Protein AF-A0A7Y2H7X2-F1 (afdb_monomer_lite)

Structure (mmCIF, N/CA/C/O backbone):
data_AF-A0A7Y2H7X2-F1
#
_entry.id   AF-A0A7Y2H7X2-F1
#
loop_
_atom_site.group_PDB
_atom_site.id
_atom_site.type_symbol
_atom_site.label_atom_id
_atom_site.label_alt_id
_atom_site.label_comp_id
_atom_site.label_asym_id
_atom_site.label_entity_id
_atom_site.label_seq_id
_atom_site.pdbx_PDB_ins_code
_atom_site.Cartn_x
_atom_site.Cartn_y
_atom_site.Cartn_z
_atom_site.occupancy
_atom_site.B_iso_or_equiv
_atom_site.auth_seq_id
_atom_site.auth_comp_id
_atom_site.auth_asym_id
_atom_site.auth_atom_id
_atom_site.pdbx_PDB_model_num
ATOM 1 N N . MET A 1 1 ? 36.288 7.570 -24.653 1.00 54.38 1 MET A N 1
ATOM 2 C CA . MET A 1 1 ? 35.046 7.855 -25.402 1.00 54.38 1 MET A CA 1
ATOM 3 C C . MET A 1 1 ? 33.912 7.172 -24.669 1.00 54.38 1 MET A C 1
ATOM 5 O O . MET A 1 1 ? 34.041 5.986 -24.395 1.00 54.38 1 MET A O 1
ATOM 9 N N . ILE A 1 2 ? 32.873 7.907 -24.274 1.00 62.81 2 ILE A N 1
ATOM 10 C CA . ILE A 1 2 ? 31.692 7.297 -23.655 1.00 62.81 2 ILE A CA 1
ATOM 11 C C . ILE A 1 2 ? 30.899 6.630 -24.781 1.00 62.81 2 ILE A C 1
ATOM 13 O O . ILE A 1 2 ? 30.540 7.281 -25.759 1.00 62.81 2 ILE A O 1
ATOM 17 N N . ASN A 1 3 ? 30.729 5.312 -24.670 1.00 69.38 3 ASN A N 1
ATOM 18 C CA . ASN A 1 3 ? 29.937 4.499 -25.586 1.00 69.38 3 ASN A CA 1
ATOM 19 C C . ASN A 1 3 ? 28.493 5.014 -25.663 1.00 69.38 3 ASN A C 1
ATOM 21 O O . ASN A 1 3 ? 27.946 5.491 -24.673 1.00 69.38 3 ASN A O 1
ATOM 25 N N . ASN A 1 4 ? 27.877 4.867 -26.836 1.00 83.50 4 ASN A N 1
ATOM 26 C CA . ASN A 1 4 ? 26.501 5.267 -27.137 1.00 83.50 4 ASN A CA 1
ATOM 27 C C . ASN A 1 4 ? 25.495 4.559 -26.196 1.00 83.50 4 ASN A C 1
ATOM 29 O O . ASN A 1 4 ? 25.072 3.430 -26.464 1.00 83.50 4 ASN A O 1
ATOM 33 N N . ILE A 1 5 ? 25.123 5.194 -25.079 1.00 87.12 5 ILE A N 1
ATOM 34 C CA . ILE A 1 5 ? 24.051 4.719 -24.193 1.00 87.12 5 ILE A CA 1
ATOM 35 C C . ILE A 1 5 ? 22.725 4.944 -24.917 1.00 87.12 5 ILE A C 1
ATOM 37 O O . ILE A 1 5 ? 22.405 6.067 -25.294 1.00 87.12 5 ILE A O 1
ATOM 41 N N . ARG A 1 6 ? 21.966 3.867 -25.139 1.00 88.31 6 ARG A N 1
ATOM 42 C CA . ARG A 1 6 ? 20.695 3.922 -25.883 1.00 88.31 6 ARG A CA 1
ATOM 43 C C . ARG A 1 6 ? 19.478 4.112 -24.987 1.00 88.31 6 ARG A C 1
ATOM 45 O O . ARG A 1 6 ? 18.571 4.831 -25.373 1.00 88.31 6 ARG A O 1
ATOM 52 N N . ASN A 1 7 ? 19.470 3.475 -23.818 1.00 90.38 7 ASN A N 1
ATOM 53 C CA . ASN A 1 7 ? 18.357 3.509 -22.875 1.00 90.38 7 ASN A CA 1
ATOM 54 C C . ASN A 1 7 ? 18.901 3.701 -21.462 1.00 90.38 7 ASN A C 1
ATOM 56 O O . ASN A 1 7 ? 19.929 3.115 -21.115 1.00 90.38 7 ASN A O 1
ATOM 60 N N . ILE A 1 8 ? 18.183 4.479 -20.662 1.00 88.44 8 ILE A N 1
ATOM 61 C CA . ILE A 1 8 ? 18.425 4.639 -19.232 1.00 88.44 8 ILE A CA 1
ATOM 62 C C . ILE A 1 8 ? 17.089 4.387 -18.540 1.00 88.44 8 ILE A C 1
ATOM 64 O O . ILE A 1 8 ? 16.067 4.914 -18.974 1.00 88.44 8 ILE A O 1
ATOM 68 N N . ILE A 1 9 ? 17.105 3.542 -17.515 1.00 88.94 9 ILE A N 1
ATOM 69 C CA . ILE A 1 9 ? 15.932 3.174 -16.726 1.00 88.94 9 ILE A CA 1
ATOM 70 C C . ILE A 1 9 ? 16.231 3.585 -15.292 1.00 88.94 9 ILE A C 1
ATOM 72 O O . ILE A 1 9 ? 17.310 3.283 -14.780 1.00 88.94 9 ILE A O 1
ATOM 76 N N . PHE A 1 10 ? 15.280 4.273 -14.677 1.00 89.25 10 PHE A N 1
ATOM 77 C CA . PHE A 1 10 ? 15.305 4.622 -13.267 1.00 89.25 10 PHE A CA 1
ATOM 78 C C . PHE A 1 10 ? 14.051 4.067 -12.615 1.00 89.25 10 PHE A C 1
ATOM 80 O O . PHE A 1 10 ? 13.001 3.987 -13.256 1.00 89.25 10 PHE A O 1
ATOM 87 N N . ASP A 1 11 ? 14.184 3.719 -11.345 1.00 87.50 11 ASP A N 1
ATOM 88 C CA . ASP A 1 11 ? 13.031 3.606 -10.469 1.00 87.50 11 ASP A CA 1
ATOM 89 C C . ASP A 1 11 ? 12.427 5.003 -10.217 1.00 87.50 11 ASP A C 1
ATOM 91 O O . ASP A 1 11 ? 13.094 6.026 -10.413 1.00 87.50 11 ASP A O 1
ATOM 95 N N . LEU A 1 12 ? 11.149 5.057 -9.847 1.00 87.50 12 LEU A N 1
ATOM 96 C CA . LEU A 1 12 ? 10.415 6.306 -9.645 1.00 87.50 12 LEU A CA 1
ATOM 97 C C . LEU A 1 12 ? 10.405 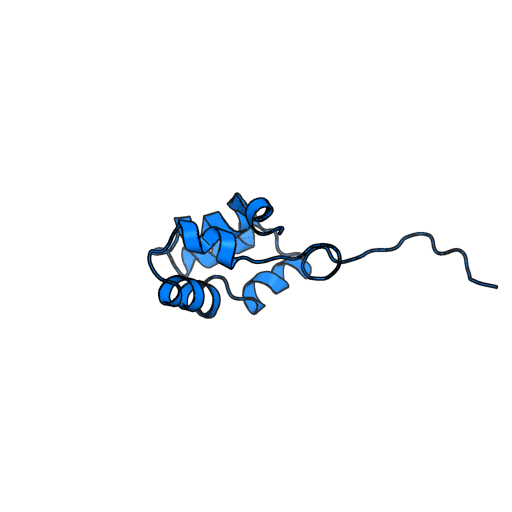6.714 -8.167 1.00 87.50 12 LEU A C 1
ATOM 99 O O . LEU A 1 12 ? 10.865 7.809 -7.835 1.00 87.50 12 LEU A O 1
ATOM 103 N N . GLY A 1 13 ? 9.878 5.848 -7.298 1.00 88.00 13 GLY A N 1
ATOM 104 C CA . GLY A 1 13 ? 9.654 6.140 -5.882 1.00 88.00 13 GLY A CA 1
ATOM 105 C C . GLY A 1 13 ? 10.932 6.013 -5.057 1.00 88.00 13 GLY A C 1
ATOM 106 O O . GLY A 1 13 ? 11.631 5.015 -5.141 1.00 88.00 13 GLY A O 1
ATOM 107 N N . GLY A 1 14 ? 11.273 7.034 -4.272 1.00 85.31 14 GLY A N 1
ATOM 108 C CA . GLY A 1 14 ? 12.522 7.064 -3.500 1.00 85.31 14 GLY A CA 1
ATOM 109 C C . GLY A 1 14 ? 13.788 7.258 -4.349 1.00 85.31 14 GLY A C 1
ATOM 110 O O . GLY A 1 14 ? 14.893 7.229 -3.808 1.00 85.31 14 GLY A O 1
ATOM 111 N N . VAL A 1 15 ? 13.639 7.480 -5.664 1.00 91.12 15 VAL A N 1
ATOM 112 C CA . VAL A 1 15 ? 14.738 7.808 -6.588 1.00 91.12 15 VAL A CA 1
ATOM 113 C C . VAL A 1 15 ? 14.505 9.146 -7.283 1.00 91.12 15 VAL A C 1
ATOM 115 O O . VAL A 1 15 ? 15.354 10.031 -7.189 1.00 91.12 15 VAL A O 1
ATOM 118 N N . LEU A 1 16 ? 13.383 9.306 -7.994 1.00 91.75 16 LEU A N 1
ATOM 119 C CA . LEU A 1 16 ? 13.053 10.548 -8.703 1.00 91.75 16 LEU A CA 1
ATOM 120 C C . LEU A 1 16 ? 12.029 11.405 -7.953 1.00 91.75 16 LEU A C 1
ATOM 122 O O . LEU A 1 16 ? 12.044 12.625 -8.111 1.00 91.75 16 LEU A O 1
ATOM 126 N N . ILE A 1 17 ? 11.138 10.777 -7.184 1.00 91.75 17 ILE A N 1
ATOM 127 C CA . ILE A 1 17 ? 10.070 11.425 -6.409 1.00 91.75 17 ILE A CA 1
ATOM 128 C C . ILE A 1 17 ? 9.953 10.710 -5.061 1.00 91.75 17 ILE A C 1
ATOM 130 O O . ILE A 1 17 ? 10.142 9.491 -5.002 1.00 91.75 17 ILE A O 1
ATOM 134 N N . ASP A 1 18 ? 9.632 11.440 -3.992 1.00 94.00 18 ASP A N 1
ATOM 135 C CA . ASP A 1 18 ? 9.354 10.805 -2.709 1.00 94.00 18 ASP A CA 1
ATOM 136 C C . ASP A 1 18 ? 8.067 9.980 -2.807 1.00 94.00 18 ASP A C 1
ATOM 138 O O . ASP A 1 18 ? 7.075 10.360 -3.429 1.00 94.00 18 ASP A O 1
ATOM 142 N N . TRP A 1 19 ? 8.093 8.805 -2.190 1.00 94.94 19 TRP A N 1
ATOM 143 C CA . TRP A 1 19 ? 6.969 7.883 -2.178 1.00 94.94 19 TRP A CA 1
ATOM 144 C C . TRP A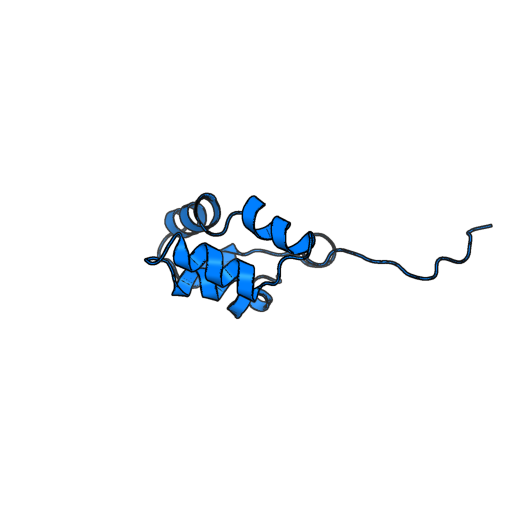 1 19 ? 6.663 7.498 -0.733 1.00 94.94 19 TRP A C 1
ATOM 146 O O . TRP A 1 19 ? 7.483 6.879 -0.057 1.00 94.94 19 TRP A O 1
ATOM 156 N N . GLN A 1 20 ? 5.493 7.915 -0.246 1.00 96.25 20 GLN A N 1
ATOM 157 C CA . GLN A 1 20 ? 5.062 7.754 1.141 1.00 96.25 20 GLN A CA 1
ATOM 158 C C . GLN A 1 20 ? 3.667 7.105 1.210 1.00 96.25 20 GLN A C 1
ATOM 160 O O . GLN A 1 20 ? 2.658 7.814 1.254 1.00 96.25 20 GLN A O 1
ATOM 165 N N . PRO A 1 21 ? 3.571 5.761 1.285 1.00 97.00 21 PRO A N 1
ATOM 166 C CA . PRO A 1 21 ? 2.294 5.051 1.421 1.00 97.00 21 PRO A CA 1
ATOM 167 C C . PRO A 1 21 ? 1.443 5.527 2.595 1.00 97.00 21 PRO A C 1
ATOM 169 O O . PRO A 1 21 ? 0.220 5.613 2.489 1.00 97.00 21 PRO A O 1
ATOM 172 N N . SER A 1 22 ? 2.089 5.906 3.701 1.00 97.50 22 SER A N 1
ATOM 173 C CA . SER A 1 22 ? 1.413 6.404 4.899 1.00 97.50 22 SER A CA 1
ATOM 174 C C . SER A 1 22 ? 0.557 7.651 4.642 1.00 97.50 22 SER A C 1
ATOM 176 O O . SER A 1 22 ? -0.396 7.876 5.383 1.00 97.50 22 SER A O 1
ATOM 178 N N . ALA A 1 23 ? 0.822 8.437 3.590 1.00 96.88 23 ALA A N 1
ATOM 179 C CA . ALA A 1 23 ? -0.013 9.581 3.214 1.00 96.88 23 ALA A CA 1
ATOM 180 C C . ALA A 1 23 ? -1.453 9.161 2.871 1.00 96.88 23 ALA A C 1
ATOM 182 O O . ALA A 1 23 ? -2.403 9.819 3.290 1.00 96.88 23 ALA A O 1
ATOM 183 N N . VAL A 1 24 ? -1.617 8.028 2.182 1.00 98.19 24 VAL A N 1
ATOM 184 C CA . VAL A 1 24 ? -2.931 7.451 1.867 1.00 98.19 24 VAL A CA 1
ATOM 185 C C . VAL A 1 24 ? -3.577 6.892 3.129 1.00 98.19 24 VAL A C 1
ATOM 187 O O . VAL A 1 24 ? -4.726 7.214 3.433 1.00 98.19 24 VAL A O 1
ATOM 190 N N . TYR A 1 25 ? -2.846 6.088 3.898 1.00 98.38 25 TYR A N 1
ATOM 191 C CA . TYR A 1 25 ? -3.425 5.359 5.029 1.00 98.38 25 TYR A CA 1
ATOM 192 C C . TYR A 1 25 ? -3.783 6.246 6.223 1.00 98.38 25 TYR A C 1
ATOM 194 O O . TYR A 1 25 ? -4.740 5.939 6.924 1.00 98.38 25 TYR A O 1
ATOM 202 N N . LYS A 1 26 ? -3.144 7.410 6.386 1.00 98.00 26 LYS A N 1
ATOM 203 C CA . LYS A 1 26 ? -3.587 8.450 7.337 1.00 98.00 26 LYS A CA 1
ATOM 204 C C . LYS A 1 26 ? -4.979 9.021 7.031 1.00 98.00 26 LYS A C 1
ATOM 206 O O . LYS A 1 26 ? -5.536 9.725 7.861 1.00 98.00 26 LYS A O 1
ATOM 211 N N . THR A 1 27 ? -5.522 8.773 5.836 1.00 98.12 27 THR A N 1
ATOM 212 C CA . THR A 1 27 ? -6.909 9.133 5.476 1.00 98.12 27 THR A CA 1
ATOM 213 C C . THR A 1 27 ? -7.899 7.983 5.666 1.00 98.12 27 THR A C 1
ATOM 215 O O . THR A 1 27 ? -9.095 8.182 5.472 1.00 98.12 27 THR A O 1
ATOM 218 N N . ILE A 1 28 ? -7.400 6.786 5.986 1.00 98.38 28 ILE A N 1
ATOM 219 C CA . ILE A 1 28 ? -8.174 5.545 6.121 1.00 98.38 28 ILE A CA 1
ATOM 220 C C . ILE A 1 28 ? -8.283 5.149 7.595 1.00 98.38 28 ILE A C 1
ATOM 222 O O . ILE A 1 28 ? -9.367 4.791 8.043 1.00 98.38 28 ILE A O 1
ATOM 226 N N . PHE A 1 29 ? -7.179 5.238 8.336 1.00 98.50 29 PHE A N 1
ATOM 227 C CA . PHE A 1 29 ? -7.111 4.897 9.754 1.00 98.50 29 PHE A CA 1
ATOM 228 C C . PHE A 1 29 ? -7.099 6.136 10.644 1.00 98.50 29 PHE A C 1
ATOM 230 O O . PHE A 1 29 ? -6.638 7.205 10.236 1.00 98.50 29 PHE A O 1
ATOM 237 N N . ASP A 1 30 ? -7.569 5.963 11.879 1.00 98.06 30 ASP A N 1
ATOM 238 C CA . ASP A 1 30 ? -7.681 7.046 12.856 1.00 98.06 30 ASP A CA 1
ATOM 239 C C . ASP A 1 30 ? -6.340 7.354 13.538 1.00 98.06 30 ASP A C 1
ATOM 241 O O . ASP A 1 30 ? -6.104 8.489 13.965 1.00 98.06 30 ASP A O 1
ATOM 245 N N . THR A 1 31 ? -5.450 6.361 13.647 1.00 98.38 31 THR A N 1
ATOM 246 C CA . THR A 1 31 ? -4.175 6.488 14.367 1.00 98.38 31 THR A CA 1
ATOM 247 C C . THR A 1 31 ? -2.957 6.147 13.510 1.00 98.38 31 THR A C 1
ATOM 249 O O . THR A 1 31 ? -3.014 5.343 12.580 1.00 98.38 31 THR A O 1
ATOM 252 N N . SER A 1 32 ? -1.813 6.753 13.843 1.00 97.88 32 SER A N 1
ATOM 253 C CA . SER A 1 32 ? -0.517 6.412 13.237 1.00 97.88 32 SER A CA 1
ATOM 254 C C . SER A 1 32 ? -0.139 4.954 13.470 1.00 97.88 32 SER A C 1
ATOM 256 O O . SER A 1 32 ? 0.414 4.313 12.588 1.00 97.88 32 SER A O 1
ATOM 258 N N . GLU A 1 33 ? -0.477 4.426 14.638 1.00 98.56 33 GLU A N 1
ATOM 259 C CA . GLU A 1 33 ? -0.175 3.069 15.058 1.00 98.56 33 GLU A CA 1
ATOM 260 C C . GLU A 1 33 ? -0.903 2.039 14.188 1.00 98.56 33 GLU A C 1
ATOM 262 O O . GLU A 1 33 ? -0.327 1.007 13.852 1.00 98.56 33 GLU A O 1
ATOM 267 N N . GLU A 1 34 ? -2.143 2.322 13.779 1.00 98.38 34 GLU A N 1
ATOM 268 C CA . GLU A 1 34 ? -2.886 1.485 12.830 1.00 98.38 34 GLU A CA 1
ATOM 269 C C . GLU A 1 34 ? -2.286 1.547 11.424 1.00 98.38 34 GLU A C 1
ATOM 271 O O . GLU A 1 34 ? -2.159 0.510 10.772 1.00 98.38 34 GLU A O 1
ATOM 276 N N . VAL A 1 35 ? -1.871 2.738 10.971 1.00 98.62 35 VAL A N 1
ATOM 277 C CA . VAL A 1 35 ? -1.176 2.909 9.683 1.00 98.62 35 VAL A CA 1
ATOM 278 C C . VAL A 1 35 ? 0.108 2.089 9.651 1.00 98.62 35 VAL A C 1
ATOM 280 O O . VAL A 1 35 ? 0.321 1.323 8.710 1.00 98.62 35 VAL A O 1
ATOM 283 N N . ASP A 1 36 ? 0.943 2.243 10.675 1.00 98.56 36 ASP A N 1
ATOM 284 C CA . ASP A 1 36 ? 2.228 1.560 10.775 1.00 98.56 36 ASP A CA 1
ATOM 285 C C . ASP A 1 36 ? 2.009 0.048 10.882 1.00 98.56 36 ASP A C 1
ATOM 287 O O . ASP A 1 36 ? 2.588 -0.713 10.111 1.00 98.56 36 ASP A O 1
ATOM 291 N N . TRP A 1 37 ? 1.083 -0.406 11.737 1.00 98.69 37 TRP A N 1
ATOM 292 C CA . TRP A 1 37 ? 0.761 -1.829 11.848 1.00 98.69 37 TRP A CA 1
ATOM 293 C C . TRP A 1 37 ? 0.290 -2.415 10.513 1.00 98.69 37 TRP A C 1
ATOM 295 O O . TRP A 1 37 ? 0.739 -3.494 10.123 1.00 98.69 37 TRP A O 1
ATOM 305 N N . PHE A 1 38 ? -0.582 -1.715 9.788 1.00 98.75 38 PHE A N 1
ATOM 306 C CA . PHE A 1 38 ? -1.086 -2.184 8.502 1.00 98.75 38 PHE A CA 1
ATOM 307 C C . PHE A 1 38 ? 0.026 -2.301 7.451 1.00 98.75 38 PHE A C 1
ATOM 309 O O . PHE A 1 38 ? 0.112 -3.308 6.742 1.00 98.75 38 PHE A O 1
ATOM 316 N N . LEU A 1 39 ? 0.893 -1.291 7.360 1.00 98.50 39 LEU A N 1
ATOM 317 C CA . LEU A 1 39 ? 2.013 -1.285 6.420 1.00 98.50 39 LEU A CA 1
ATOM 318 C C . LEU A 1 39 ? 3.113 -2.280 6.812 1.00 98.50 39 LEU A C 1
ATOM 320 O O . LEU A 1 39 ? 3.757 -2.827 5.926 1.00 98.50 39 LEU A O 1
ATOM 324 N N . ASP A 1 40 ? 3.277 -2.589 8.095 1.00 98.56 40 ASP A N 1
ATOM 325 C CA . ASP A 1 40 ? 4.275 -3.553 8.570 1.00 98.56 40 ASP A CA 1
ATOM 326 C C . ASP A 1 40 ? 3.799 -5.012 8.499 1.00 98.56 40 ASP A C 1
ATOM 328 O O . ASP A 1 40 ? 4.624 -5.927 8.462 1.00 98.56 40 ASP A O 1
ATOM 332 N N . ASN A 1 41 ? 2.483 -5.261 8.484 1.00 98.50 41 ASN A N 1
ATOM 333 C CA . ASN A 1 41 ? 1.931 -6.620 8.587 1.00 98.50 41 ASN A CA 1
ATOM 334 C C . ASN A 1 41 ? 1.131 -7.076 7.362 1.00 98.50 41 ASN A C 1
ATOM 336 O O . ASN A 1 41 ? 1.035 -8.281 7.134 1.00 98.50 41 ASN A O 1
ATOM 340 N N . ILE A 1 42 ? 0.547 -6.154 6.589 1.00 98.56 42 ILE A N 1
ATOM 341 C CA . ILE A 1 42 ? -0.341 -6.479 5.464 1.00 98.56 42 ILE A CA 1
ATOM 342 C C . ILE A 1 42 ? 0.293 -6.030 4.146 1.00 98.56 42 ILE A C 1
ATOM 344 O O . ILE A 1 42 ? 0.779 -6.854 3.371 1.00 98.56 42 ILE A O 1
ATOM 348 N N . CYS A 1 43 ? 0.336 -4.723 3.886 1.00 98.25 43 CYS A N 1
ATOM 349 C CA . CYS A 1 43 ? 0.925 -4.162 2.668 1.00 98.25 43 CYS A CA 1
ATOM 350 C C . CYS A 1 43 ? 2.418 -3.866 2.855 1.00 98.25 43 CYS A C 1
ATOM 352 O O . CYS A 1 43 ? 2.856 -2.724 2.714 1.00 98.25 43 CYS A O 1
ATOM 354 N N . THR A 1 44 ? 3.187 -4.909 3.171 1.00 98.19 44 THR A N 1
ATOM 355 C CA . THR A 1 44 ? 4.607 -4.781 3.514 1.00 98.19 44 THR A CA 1
ATOM 356 C C . THR A 1 44 ? 5.480 -4.375 2.335 1.00 98.19 44 THR A C 1
ATOM 358 O O . THR A 1 44 ? 5.151 -4.609 1.166 1.00 98.19 44 THR A O 1
ATOM 361 N N . MET A 1 45 ? 6.645 -3.800 2.639 1.00 94.81 45 MET A N 1
ATOM 362 C CA . MET A 1 45 ? 7.636 -3.464 1.618 1.00 94.81 45 MET A CA 1
ATOM 363 C C . MET A 1 45 ? 8.141 -4.705 0.882 1.00 94.81 45 MET A C 1
ATOM 365 O O . MET A 1 45 ? 8.297 -4.668 -0.339 1.00 94.81 45 MET A O 1
ATOM 369 N N . GLU A 1 46 ? 8.331 -5.824 1.583 1.00 96.19 46 GLU A N 1
ATOM 370 C CA . GLU A 1 46 ? 8.700 -7.100 0.971 1.00 96.19 46 GLU A CA 1
ATOM 371 C C . GLU A 1 46 ? 7.630 -7.570 -0.014 1.00 96.19 46 GLU A C 1
ATOM 373 O O . GLU A 1 46 ? 7.962 -8.033 -1.105 1.00 96.19 46 GLU A O 1
ATOM 378 N N . TRP A 1 47 ? 6.346 -7.424 0.333 1.00 96.88 47 TRP A N 1
ATOM 379 C CA . TRP A 1 47 ? 5.253 -7.735 -0.582 1.00 96.88 47 TRP A CA 1
ATOM 380 C C . TRP A 1 47 ? 5.215 -6.783 -1.782 1.00 96.88 47 TRP A C 1
ATOM 382 O O . TRP A 1 47 ? 4.940 -7.244 -2.892 1.00 96.88 47 TRP A O 1
ATOM 392 N N . ASN A 1 48 ? 5.489 -5.488 -1.593 1.00 95.19 48 ASN A N 1
ATOM 393 C CA . ASN A 1 48 ? 5.493 -4.496 -2.671 1.00 95.19 48 ASN A CA 1
ATOM 394 C C . ASN A 1 48 ? 6.580 -4.795 -3.723 1.00 95.19 48 ASN A C 1
ATOM 396 O O . ASN A 1 48 ? 6.288 -4.801 -4.916 1.00 95.19 48 ASN A O 1
ATOM 400 N N . VAL A 1 49 ? 7.799 -5.139 -3.290 1.00 93.44 49 VAL A N 1
ATOM 401 C CA . VAL A 1 49 ? 8.960 -5.384 -4.176 1.00 93.44 49 VAL A CA 1
ATOM 402 C C . VAL A 1 49 ? 8.784 -6.606 -5.092 1.00 93.44 49 VAL A C 1
ATOM 404 O O . VAL A 1 49 ? 9.395 -6.689 -6.156 1.00 93.44 49 VAL A O 1
ATOM 407 N N . ILE A 1 50 ? 7.921 -7.567 -4.744 1.00 95.12 50 ILE A N 1
ATOM 408 C CA . ILE A 1 50 ? 7.669 -8.748 -5.595 1.00 95.12 50 ILE A CA 1
ATOM 409 C C . ILE A 1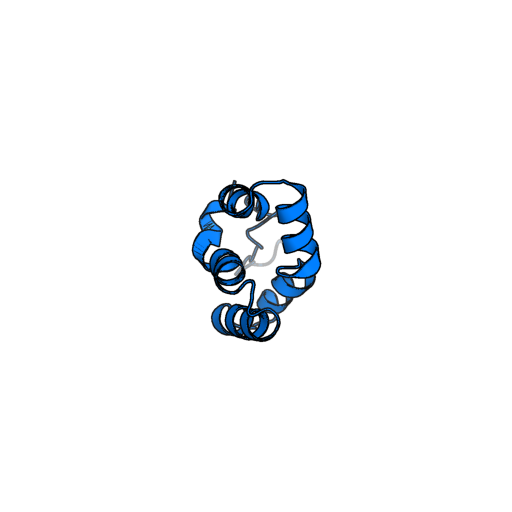 50 ? 7.111 -8.338 -6.976 1.00 95.12 50 ILE A C 1
ATOM 411 O O . ILE A 1 50 ? 7.275 -9.065 -7.959 1.00 95.12 50 ILE A O 1
ATOM 415 N N . GLN A 1 51 ? 6.476 -7.171 -7.078 1.00 92.94 51 GLN A N 1
ATOM 416 C CA . GLN A 1 51 ? 5.787 -6.710 -8.284 1.00 92.94 51 GLN A CA 1
ATOM 417 C C . GLN A 1 51 ? 6.817 -6.275 -9.322 1.00 92.94 51 GLN A C 1
ATOM 419 O O . GLN A 1 51 ? 6.647 -6.553 -10.509 1.00 92.94 51 GLN A O 1
ATOM 424 N N . ASP A 1 52 ? 7.942 -5.732 -8.862 1.00 88.88 52 ASP A N 1
ATOM 425 C CA . ASP A 1 52 ? 9.078 -5.352 -9.700 1.00 88.88 52 ASP A CA 1
ATOM 426 C C . ASP A 1 52 ? 9.720 -6.569 -10.382 1.00 88.88 52 ASP A C 1
ATOM 428 O O . ASP A 1 52 ? 10.310 -6.451 -11.457 1.00 88.88 52 ASP A O 1
ATOM 432 N N . ALA A 1 53 ? 9.543 -7.769 -9.814 1.00 90.75 53 ALA A N 1
ATOM 433 C CA . ALA A 1 53 ? 9.949 -9.031 -10.433 1.00 90.75 53 ALA A CA 1
ATOM 434 C C . ALA A 1 53 ? 8.967 -9.537 -11.514 1.00 90.75 53 ALA A C 1
ATOM 436 O O . ALA A 1 53 ? 9.195 -10.596 -12.103 1.00 90.75 53 ALA A O 1
ATOM 437 N N . GLY A 1 54 ? 7.892 -8.792 -11.802 1.00 92.38 54 GLY A N 1
ATOM 438 C CA . GLY A 1 54 ? 6.963 -9.046 -12.907 1.00 92.38 54 GLY A CA 1
ATOM 439 C C . GLY A 1 54 ? 5.565 -9.520 -12.504 1.00 92.38 54 GLY A C 1
ATOM 440 O O . GLY A 1 54 ? 4.759 -9.819 -13.389 1.00 92.38 54 GLY A O 1
ATOM 441 N N . ARG A 1 55 ? 5.241 -9.587 -11.204 1.00 96.38 55 ARG A N 1
ATOM 442 C CA . ARG A 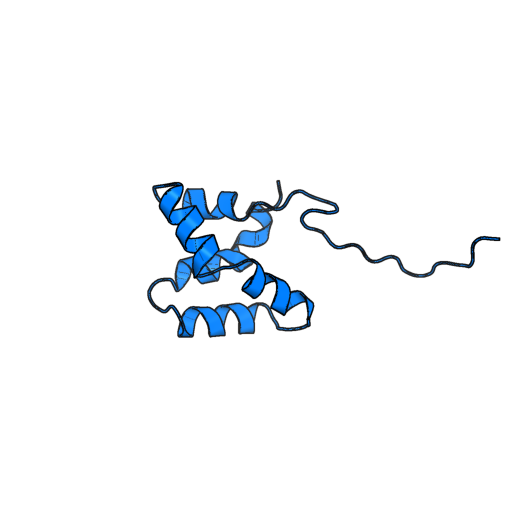1 55 ? 3.872 -9.881 -10.746 1.00 96.38 55 ARG A CA 1
ATOM 443 C C . ARG A 1 55 ? 2.955 -8.699 -11.060 1.00 96.38 55 ARG A C 1
ATOM 445 O O . ARG A 1 55 ? 3.266 -7.559 -10.729 1.00 96.38 55 ARG A O 1
ATOM 452 N N . SER A 1 56 ? 1.796 -8.961 -11.667 1.00 97.50 56 SER A N 1
ATOM 453 C CA . SER A 1 56 ? 0.843 -7.886 -11.968 1.00 97.50 56 SER A CA 1
ATOM 454 C C . SER A 1 56 ? 0.242 -7.293 -10.689 1.00 97.50 56 SER A C 1
ATOM 456 O O . SER A 1 56 ? -0.021 -8.021 -9.732 1.00 97.50 56 SER A O 1
ATOM 458 N N . LEU A 1 57 ? -0.049 -5.987 -10.687 1.00 97.12 57 LEU A N 1
ATOM 459 C CA . LEU A 1 57 ? -0.672 -5.321 -9.532 1.00 97.12 57 LEU A CA 1
ATOM 460 C C . LEU A 1 57 ? -2.020 -5.957 -9.169 1.00 97.12 57 LEU A C 1
ATOM 462 O O . LEU A 1 57 ? -2.307 -6.177 -7.999 1.00 97.12 57 LEU A O 1
ATOM 466 N N . LYS A 1 58 ? -2.813 -6.331 -10.183 1.00 97.88 58 LYS A N 1
ATOM 467 C CA . LYS A 1 58 ? -4.092 -7.028 -9.998 1.00 97.88 58 LYS A CA 1
ATOM 468 C C . LYS A 1 58 ? -3.911 -8.341 -9.235 1.00 97.88 58 LYS A C 1
ATOM 470 O O . LYS A 1 58 ? -4.620 -8.589 -8.268 1.00 97.88 58 LYS A O 1
ATOM 475 N N . GLU A 1 59 ? -2.959 -9.167 -9.661 1.00 98.06 59 GLU A N 1
ATOM 476 C CA . GLU A 1 59 ? -2.656 -10.426 -8.980 1.00 98.06 59 GLU A CA 1
ATOM 477 C C . GLU A 1 59 ? -2.141 -10.183 -7.557 1.00 98.06 59 GLU A C 1
ATOM 479 O O . GLU A 1 59 ? -2.580 -10.859 -6.629 1.00 98.06 59 GLU A O 1
ATOM 484 N N . ALA A 1 60 ? -1.253 -9.202 -7.366 1.00 97.94 60 ALA A N 1
ATOM 485 C CA . ALA A 1 60 ? -0.726 -8.853 -6.051 1.00 97.94 60 ALA A CA 1
ATOM 486 C C . ALA A 1 60 ? -1.845 -8.472 -5.068 1.00 97.94 60 ALA A C 1
ATOM 488 O O . ALA A 1 60 ? -1.877 -8.996 -3.952 1.00 97.94 60 ALA A O 1
ATOM 489 N N . THR A 1 61 ? -2.776 -7.617 -5.505 1.00 98.44 61 THR A N 1
ATOM 490 C CA . THR A 1 61 ? -3.957 -7.198 -4.739 1.00 98.44 61 THR A CA 1
ATOM 491 C C . THR A 1 61 ? -4.875 -8.383 -4.433 1.00 98.44 61 THR A C 1
ATOM 493 O O . THR A 1 61 ? -5.166 -8.631 -3.267 1.00 98.44 61 THR A O 1
ATOM 496 N N . GLU A 1 62 ? -5.282 -9.168 -5.437 1.00 98.38 62 GLU A N 1
ATOM 497 C CA . GLU A 1 62 ? -6.209 -10.295 -5.242 1.00 98.38 62 GLU A CA 1
ATOM 498 C C . GLU A 1 62 ? -5.642 -11.380 -4.313 1.00 98.38 62 GLU A C 1
ATOM 500 O O . GLU A 1 62 ? -6.378 -11.980 -3.527 1.00 98.38 62 GLU A O 1
ATOM 505 N N . VAL A 1 63 ? -4.340 -11.670 -4.409 1.00 98.06 63 VAL A N 1
ATOM 506 C CA . VAL A 1 63 ? -3.675 -12.645 -3.533 1.00 98.06 63 VAL A CA 1
ATOM 507 C C . VAL A 1 63 ? -3.683 -12.158 -2.090 1.00 98.06 63 VAL A C 1
ATOM 509 O O . VAL A 1 63 ? -4.016 -12.937 -1.197 1.00 98.06 63 VAL A O 1
ATOM 512 N N . LEU A 1 64 ? -3.350 -10.887 -1.860 1.00 98.38 64 LEU A N 1
ATOM 513 C CA . LEU A 1 64 ? -3.276 -10.338 -0.510 1.00 98.38 64 LEU A CA 1
ATOM 514 C C . LEU A 1 64 ? -4.673 -10.207 0.119 1.00 98.38 64 LEU A C 1
ATOM 516 O O . LEU A 1 64 ? -4.860 -10.616 1.260 1.00 98.38 64 LEU A O 1
ATOM 520 N N . GLN A 1 65 ? -5.684 -9.776 -0.643 1.00 98.75 65 GLN A N 1
ATOM 521 C CA . GLN A 1 65 ? -7.083 -9.731 -0.189 1.00 98.75 65 GLN A CA 1
ATOM 522 C C . GLN A 1 65 ? -7.623 -11.110 0.207 1.00 98.75 65 GLN A C 1
ATOM 524 O O . GLN A 1 65 ? -8.384 -11.231 1.161 1.00 98.75 65 GLN A O 1
ATOM 529 N N . LYS A 1 66 ? -7.223 -12.179 -0.495 1.00 98.56 66 LYS A N 1
ATOM 530 C CA . LYS A 1 66 ? -7.601 -13.551 -0.113 1.00 98.56 66 LYS A CA 1
ATOM 531 C C . LYS A 1 66 ? -6.955 -13.999 1.198 1.00 98.56 66 LYS A C 1
ATOM 533 O O . LYS A 1 66 ? -7.550 -14.803 1.909 1.00 98.56 66 LYS A O 1
ATOM 538 N N . GLN A 1 67 ? -5.744 -13.529 1.493 1.00 98.31 67 GLN A N 1
ATOM 539 C CA . GLN A 1 67 ? -5.043 -13.830 2.746 1.00 98.31 67 GLN A CA 1
ATOM 540 C C . GLN A 1 67 ? -5.595 -13.007 3.916 1.00 98.31 67 GLN A C 1
ATOM 542 O O . GLN A 1 67 ? -5.640 -13.494 5.044 1.00 98.31 67 GLN A O 1
ATOM 547 N N . HIS A 1 68 ? -6.056 -11.791 3.628 1.00 98.31 68 HIS A N 1
ATOM 548 C CA . HIS A 1 68 ? -6.492 -10.797 4.600 1.00 98.31 68 HIS A CA 1
ATOM 549 C C . HIS A 1 68 ? -7.868 -10.224 4.213 1.00 98.31 68 HIS A C 1
ATOM 551 O O . HIS A 1 68 ? -7.964 -9.058 3.828 1.00 98.31 68 HIS A O 1
ATOM 557 N N . PRO A 1 69 ? -8.944 -11.031 4.286 1.00 98.19 69 PRO A N 1
ATOM 558 C CA . PRO A 1 69 ? -10.265 -10.633 3.795 1.00 98.19 69 PRO A CA 1
ATOM 559 C C . PRO A 1 69 ? -10.881 -9.461 4.567 1.00 98.19 69 PRO A C 1
ATOM 561 O O . PRO A 1 69 ? -11.642 -8.697 3.981 1.00 98.19 69 PRO A O 1
ATOM 564 N N . ASP A 1 70 ? -10.529 -9.289 5.843 1.00 98.12 70 ASP A N 1
ATOM 565 C CA . ASP A 1 70 ? -11.017 -8.179 6.674 1.00 98.12 70 ASP A CA 1
ATOM 566 C C . ASP A 1 70 ? -10.431 -6.818 6.256 1.00 98.12 70 ASP A C 1
ATOM 568 O O . ASP A 1 70 ? -10.973 -5.785 6.623 1.00 98.12 70 ASP A O 1
ATOM 572 N N . TRP A 1 71 ? -9.356 -6.828 5.461 1.00 98.44 71 TRP A N 1
ATOM 573 C CA . TRP A 1 71 ? -8.614 -5.650 5.001 1.00 98.44 71 TRP A CA 1
ATOM 574 C C . TRP A 1 71 ? -8.791 -5.392 3.499 1.00 98.44 71 TRP A C 1
ATOM 576 O O . TRP A 1 71 ? -7.908 -4.859 2.819 1.00 98.44 71 TRP A O 1
ATOM 586 N N . HIS A 1 72 ? -9.891 -5.888 2.932 1.00 98.50 72 HIS A N 1
ATOM 587 C CA . HIS A 1 72 ? -10.076 -5.966 1.490 1.00 98.50 72 HIS A CA 1
ATOM 588 C C . HIS A 1 72 ? -9.936 -4.599 0.801 1.00 98.50 72 HIS A C 1
ATOM 590 O O . HIS A 1 72 ? -9.236 -4.481 -0.212 1.00 98.50 72 HIS A O 1
ATOM 596 N N . ASP A 1 73 ? -10.585 -3.572 1.344 1.00 98.56 73 ASP A N 1
ATOM 597 C CA . ASP A 1 73 ? -10.655 -2.253 0.718 1.00 98.56 73 ASP A CA 1
ATOM 598 C C . ASP A 1 73 ? -9.376 -1.443 0.967 1.00 98.56 73 ASP A C 1
ATOM 600 O O . ASP A 1 73 ? -8.895 -0.741 0.074 1.00 98.56 73 ASP A O 1
ATOM 604 N N . GLU A 1 74 ? -8.755 -1.618 2.130 1.00 98.75 74 GLU A N 1
ATOM 605 C CA . GLU A 1 74 ? -7.465 -1.037 2.485 1.00 98.75 74 GLU A CA 1
ATOM 606 C C . GLU A 1 74 ? -6.360 -1.574 1.572 1.00 98.75 74 GLU A C 1
ATOM 608 O O . GLU A 1 74 ? -5.580 -0.803 1.019 1.00 98.75 74 GLU A O 1
ATOM 613 N N . ILE A 1 75 ? -6.349 -2.882 1.298 1.00 98.81 75 ILE A N 1
ATOM 614 C CA . ILE A 1 75 ? -5.414 -3.487 0.338 1.00 98.81 75 ILE A CA 1
ATOM 615 C C . ILE A 1 75 ? -5.648 -2.950 -1.080 1.00 98.81 75 ILE A C 1
ATOM 617 O O . ILE A 1 75 ? -4.691 -2.685 -1.815 1.00 98.81 75 ILE A O 1
ATOM 621 N N . ALA A 1 76 ? -6.910 -2.770 -1.486 1.00 98.62 76 ALA A N 1
ATOM 622 C CA . ALA A 1 76 ? -7.229 -2.187 -2.789 1.00 98.62 76 ALA A CA 1
ATOM 623 C C . ALA A 1 76 ? -6.715 -0.741 -2.908 1.00 98.62 76 ALA A C 1
ATOM 625 O O . ALA A 1 76 ? -6.275 -0.329 -3.987 1.00 98.62 76 ALA A O 1
ATOM 626 N N . ALA A 1 77 ? -6.715 0.015 -1.806 1.00 98.62 77 ALA A N 1
ATOM 627 C CA . ALA A 1 77 ? -6.237 1.390 -1.775 1.00 98.62 77 ALA A CA 1
ATOM 628 C C . ALA A 1 77 ? -4.742 1.514 -2.107 1.00 98.62 77 ALA A C 1
ATOM 630 O O . ALA A 1 77 ? -4.369 2.501 -2.741 1.00 98.62 77 ALA A O 1
ATOM 631 N N . PHE A 1 78 ? -3.903 0.523 -1.770 1.00 98.19 78 PHE A N 1
ATOM 632 C CA . PHE A 1 78 ? -2.451 0.600 -1.9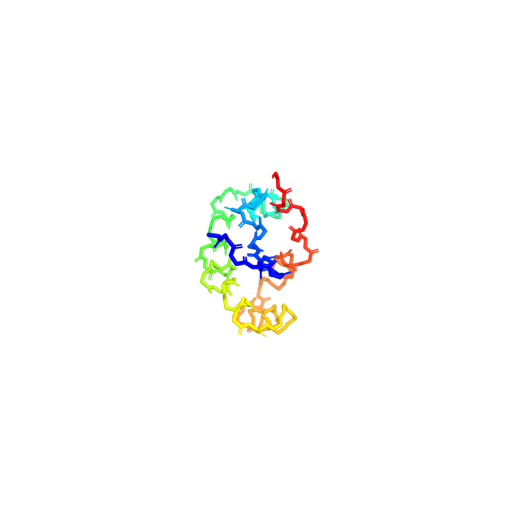89 1.00 98.19 78 PHE A CA 1
ATOM 633 C C . PHE A 1 78 ? -2.090 0.954 -3.442 1.00 98.19 78 PHE A C 1
ATOM 635 O O . PHE A 1 78 ? -1.400 1.939 -3.697 1.00 98.19 78 PHE A O 1
ATOM 642 N N . TYR A 1 79 ? -2.614 0.196 -4.411 1.00 97.06 79 TYR A N 1
ATOM 643 C CA . TYR A 1 79 ? -2.417 0.489 -5.837 1.00 97.06 79 TYR A CA 1
ATOM 644 C C . TYR A 1 79 ? -3.556 1.306 -6.450 1.00 97.06 79 TYR A C 1
ATOM 646 O O . TYR A 1 79 ? -3.347 1.942 -7.479 1.00 97.06 79 TYR A O 1
ATOM 654 N N . GLY A 1 80 ? -4.745 1.344 -5.842 1.00 97.88 80 GLY A N 1
ATOM 655 C CA . GLY A 1 80 ? -5.849 2.184 -6.315 1.00 97.88 80 GLY A CA 1
ATOM 656 C C . GLY A 1 80 ? -5.589 3.684 -6.144 1.00 97.88 80 GLY A C 1
ATOM 657 O O . GLY A 1 80 ? -6.081 4.482 -6.939 1.00 97.88 80 GLY A O 1
ATOM 658 N N . ARG A 1 81 ? -4.789 4.061 -5.138 1.00 97.81 81 ARG A N 1
ATOM 659 C CA . ARG A 1 81 ? -4.491 5.452 -4.753 1.00 97.81 81 ARG A CA 1
ATOM 660 C C . ARG A 1 81 ? -2.995 5.784 -4.788 1.00 97.81 81 ARG A C 1
ATOM 662 O O . ARG A 1 81 ? -2.571 6.774 -4.205 1.00 97.81 81 ARG A O 1
ATOM 669 N N . TRP A 1 82 ? -2.176 4.986 -5.479 1.00 95.38 82 TRP A N 1
ATOM 670 C CA . TRP A 1 82 ? -0.708 5.110 -5.449 1.00 95.38 82 TRP A CA 1
ATOM 671 C C . TRP A 1 82 ? -0.183 6.504 -5.834 1.00 95.38 82 TRP A C 1
ATOM 673 O O . TRP A 1 82 ? 0.845 6.940 -5.329 1.00 95.38 82 TRP A O 1
ATOM 683 N N . THR A 1 83 ? -0.894 7.233 -6.698 1.00 95.12 83 THR A N 1
ATOM 684 C CA . THR A 1 83 ? -0.510 8.595 -7.096 1.00 95.12 83 THR A CA 1
ATOM 685 C C . THR A 1 83 ? -0.575 9.593 -5.945 1.00 95.12 83 THR A C 1
ATOM 687 O O . THR A 1 83 ? 0.151 10.576 -5.969 1.00 95.12 83 THR A O 1
ATOM 690 N N . GLU A 1 84 ? -1.417 9.353 -4.937 1.00 96.94 84 GLU A N 1
ATOM 691 C CA . GLU A 1 84 ? -1.492 10.177 -3.721 1.00 96.94 84 GLU A CA 1
ATOM 692 C C . GLU A 1 84 ? -0.320 9.907 -2.761 1.00 96.94 84 GLU A C 1
ATOM 694 O O . GLU A 1 84 ? -0.112 10.660 -1.815 1.00 96.94 84 GLU A O 1
ATOM 699 N N . MET A 1 85 ? 0.451 8.838 -2.995 1.00 96.06 85 MET A N 1
ATOM 700 C CA . MET A 1 85 ? 1.671 8.529 -2.242 1.00 96.06 85 MET A CA 1
ATOM 701 C C . MET A 1 85 ? 2.886 9.295 -2.774 1.00 96.06 85 MET A C 1
ATOM 703 O O . MET A 1 85 ? 3.910 9.329 -2.098 1.00 96.06 85 MET A O 1
ATOM 707 N N . LEU A 1 86 ? 2.798 9.859 -3.984 1.00 94.06 86 LEU A N 1
ATOM 708 C CA . LEU A 1 86 ? 3.856 10.669 -4.580 1.00 94.06 86 LEU A CA 1
ATOM 709 C C . LEU A 1 86 ? 3.821 12.064 -3.956 1.00 94.06 86 LEU A C 1
ATOM 711 O O . LEU A 1 86 ? 2.834 12.787 -4.118 1.00 94.06 86 LEU A O 1
ATOM 715 N N . VAL A 1 87 ? 4.885 12.426 -3.247 1.00 83.19 87 VAL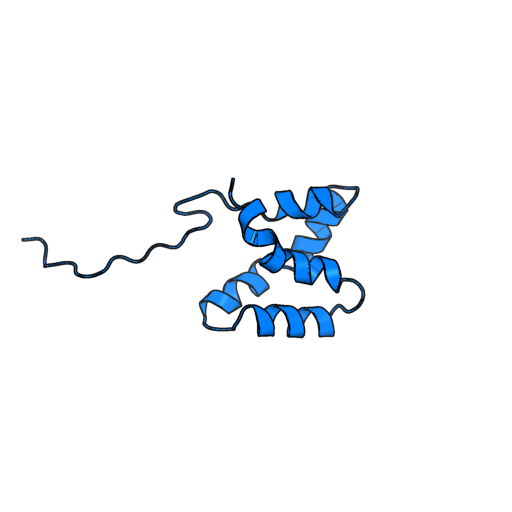 A N 1
ATOM 716 C CA . VAL A 1 87 ? 4.982 13.663 -2.456 1.00 83.19 87 VAL A CA 1
ATOM 717 C C . VAL A 1 87 ? 6.220 14.477 -2.794 1.00 83.19 87 VAL A C 1
ATOM 719 O O . VAL A 1 87 ? 7.178 13.915 -3.372 1.00 83.19 87 VAL A O 1
#

pLDDT: mean 94.42, std 7.37, range [54.38, 98.81]

Secondary structure (DSSP, 8-state):
-----------SBTTTB-B-THHHHTTT-SSHHHHHHHHHHTS-HHHHHGGGGT--HHHHHHHHHHH-GGGHHHHHHHHHSGGGGB-

Foldseek 3Di:
DDPDDDDDDDDPDPTVFDFALLLQVVVVDVDPVVSCCCQVPQVDPVLVVVVVVPDDLVNSLVVSCVVPVVCNVVSVCVVVVRVSRGD

Radius of gyration: 15.66 Å; chains: 1; bounding box: 46×28×42 Å

Sequence (87 aa):
MINNIRNIIFDLGGVLIDWQPSAVYKTIFDTSEEVDWFLDNICTMEWNVIQDAGRSLKEATEVLQKQHPDWHDEIAAFYGRWTEMLV